Protein AF-A0AAD4XPA8-F1 (afdb_monomer)

Secondary structure (DSSP, 8-state):
---HHH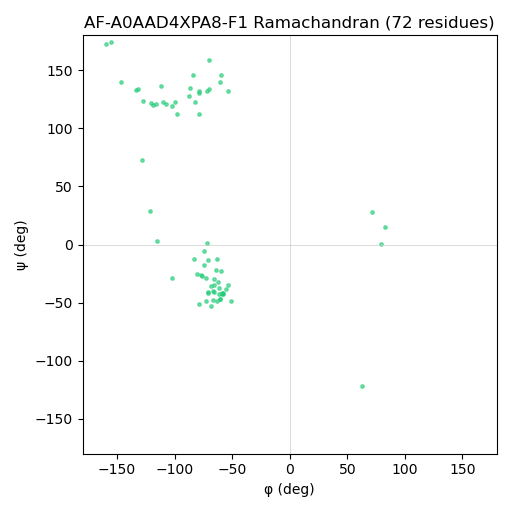HHHHHHHHHTHHHHHT-SEEEEET-TTSHHHHHHHHH-TTSEEEEEE-HHHHTTPPP-TTEEEEE---

Mean predicted aligned error: 4.1 Å

Organism: NCBI:txid357466

pLDDT: mean 89.67, std 9.65, range [47.09, 98.25]

Structure (mmCIF, N/CA/C/O backbone):
data_AF-A0AAD4XPA8-F1
#
_entry.id   AF-A0AAD4XPA8-F1
#
loop_
_atom_site.group_PDB
_atom_site.id
_atom_site.type_symbol
_atom_site.label_atom_id
_atom_site.label_alt_id
_atom_site.label_comp_id
_atom_site.label_asym_id
_atom_site.label_entity_id
_atom_site.label_seq_id
_atom_site.pdbx_PDB_ins_code
_atom_site.Cartn_x
_atom_site.Cartn_y
_atom_site.Cartn_z
_atom_site.occupancy
_atom_site.B_iso_or_equiv
_atom_site.auth_seq_id
_atom_site.auth_comp_id
_atom_site.auth_asym_id
_atom_site.auth_atom_id
_atom_site.pdbx_PDB_model_num
ATOM 1 N N . MET A 1 1 ? 15.999 0.707 13.875 1.00 47.09 1 MET A N 1
ATOM 2 C CA . MET A 1 1 ? 15.924 1.734 12.815 1.00 47.09 1 MET A CA 1
ATOM 3 C C . MET A 1 1 ? 14.596 1.533 12.099 1.00 47.09 1 MET A C 1
ATOM 5 O O . MET A 1 1 ? 14.434 0.494 11.477 1.00 47.09 1 MET A O 1
ATOM 9 N N . GLY A 1 2 ? 13.611 2.410 12.300 1.00 58.38 2 GLY A N 1
ATOM 10 C CA . GLY A 1 2 ? 12.313 2.308 11.618 1.00 58.38 2 GLY A CA 1
ATOM 11 C C . GLY A 1 2 ? 12.380 2.951 10.235 1.00 58.38 2 GLY A C 1
ATOM 12 O O . GLY A 1 2 ? 13.097 3.933 10.059 1.00 58.38 2 GLY A O 1
ATOM 13 N N . CYS A 1 3 ? 11.655 2.403 9.260 1.00 66.62 3 CYS A N 1
ATOM 14 C CA . CYS A 1 3 ? 11.470 3.050 7.963 1.00 66.62 3 CYS A CA 1
ATOM 15 C C . CYS A 1 3 ? 10.775 4.410 8.157 1.00 66.62 3 CYS A C 1
ATOM 17 O O . CYS A 1 3 ? 9.847 4.522 8.959 1.00 66.62 3 CYS A O 1
ATOM 19 N N . THR A 1 4 ? 11.191 5.443 7.420 1.00 71.88 4 THR A N 1
ATOM 20 C CA . THR A 1 4 ? 10.547 6.767 7.453 1.00 71.88 4 THR A CA 1
ATOM 21 C C . THR A 1 4 ? 9.048 6.675 7.153 1.00 71.88 4 THR A C 1
ATOM 23 O O . THR A 1 4 ? 8.256 7.334 7.825 1.00 71.88 4 THR A O 1
ATOM 26 N N . ALA A 1 5 ? 8.646 5.801 6.222 1.00 68.56 5 ALA A N 1
ATOM 27 C CA . ALA A 1 5 ? 7.239 5.552 5.907 1.00 68.56 5 ALA A CA 1
ATOM 28 C C . ALA A 1 5 ? 6.451 5.085 7.143 1.00 68.56 5 ALA A C 1
ATOM 30 O O . ALA A 1 5 ? 5.397 5.640 7.436 1.00 68.56 5 ALA A O 1
ATOM 31 N N . LYS A 1 6 ? 7.025 4.186 7.954 1.00 72.56 6 LYS A N 1
ATOM 32 C CA . LYS A 1 6 ? 6.417 3.693 9.200 1.00 72.56 6 LYS A CA 1
ATOM 33 C C . LYS A 1 6 ? 6.131 4.795 10.201 1.00 72.56 6 LYS A C 1
ATOM 35 O O . LYS A 1 6 ? 5.072 4.821 10.827 1.00 72.56 6 LYS A O 1
ATOM 40 N N . MET A 1 7 ? 7.079 5.715 10.356 1.00 79.38 7 MET A N 1
ATOM 41 C CA . MET A 1 7 ? 6.934 6.853 11.264 1.00 79.38 7 MET A CA 1
ATOM 42 C C . MET A 1 7 ? 5.816 7.790 10.792 1.00 79.38 7 MET A C 1
ATOM 44 O O . MET A 1 7 ? 5.020 8.255 11.608 1.00 79.38 7 MET A O 1
ATOM 48 N N . ILE A 1 8 ? 5.731 8.030 9.480 1.00 79.25 8 ILE A N 1
ATOM 49 C CA . ILE A 1 8 ? 4.690 8.864 8.869 1.00 79.25 8 ILE A CA 1
ATOM 50 C C . ILE A 1 8 ? 3.316 8.200 9.004 1.00 79.25 8 ILE A C 1
ATOM 52 O O . ILE A 1 8 ? 2.387 8.849 9.478 1.00 79.25 8 ILE A O 1
ATOM 56 N N . VAL A 1 9 ? 3.194 6.911 8.672 1.00 81.00 9 VAL A N 1
ATOM 57 C CA . VAL A 1 9 ? 1.942 6.142 8.777 1.00 81.00 9 VAL A CA 1
ATOM 58 C C . VAL A 1 9 ? 1.455 6.107 10.220 1.00 81.00 9 VAL A C 1
ATOM 60 O O . VAL A 1 9 ? 0.302 6.430 10.488 1.00 81.00 9 VAL A O 1
ATOM 63 N N . SER A 1 10 ? 2.342 5.814 11.173 1.00 80.69 10 SER A N 1
ATOM 64 C CA . SER A 1 10 ? 1.986 5.782 12.597 1.00 80.69 10 SER A CA 1
ATOM 65 C C . SER A 1 10 ? 1.450 7.130 13.078 1.00 80.69 10 SER A C 1
ATOM 67 O O . SER A 1 10 ? 0.456 7.179 13.798 1.00 80.69 10 SER A O 1
ATOM 69 N N . LYS A 1 11 ? 2.072 8.239 12.658 1.00 84.75 11 LYS A N 1
ATOM 70 C CA . LYS A 1 11 ? 1.611 9.580 13.029 1.00 84.75 11 LYS A CA 1
ATOM 71 C C . LYS A 1 11 ? 0.297 9.949 12.336 1.00 84.75 11 LYS A C 1
ATOM 73 O O . LYS A 1 11 ? -0.597 10.471 12.991 1.00 84.75 11 LYS A O 1
ATOM 78 N N . MET A 1 12 ? 0.147 9.626 11.051 1.00 83.69 12 MET A N 1
ATOM 79 C CA . MET A 1 12 ? -1.101 9.821 10.305 1.00 83.69 12 MET A CA 1
ATOM 80 C C . MET A 1 12 ? -2.269 9.079 10.963 1.00 83.69 12 MET A C 1
ATOM 82 O O . MET A 1 12 ? -3.353 9.635 11.091 1.00 83.69 12 MET A O 1
ATOM 86 N N . LEU A 1 13 ? -2.044 7.851 11.428 1.00 79.69 13 LEU A N 1
ATOM 87 C CA . LEU A 1 13 ? -3.069 7.031 12.074 1.00 79.69 13 LEU A CA 1
ATOM 88 C C . LEU A 1 13 ? -3.561 7.597 13.405 1.00 79.69 13 LEU A C 1
ATOM 90 O O . LEU A 1 13 ? -4.716 7.387 13.771 1.00 79.69 13 LEU A O 1
ATOM 94 N N . VAL A 1 14 ? -2.701 8.318 14.122 1.00 84.44 14 VAL A N 1
ATOM 95 C CA . VAL A 1 14 ? -3.071 8.997 15.367 1.00 84.44 14 VAL A CA 1
ATOM 96 C C . VAL A 1 14 ? -3.810 10.299 15.071 1.00 84.44 14 VAL A C 1
ATOM 98 O O . VAL A 1 14 ? -4.897 10.516 15.597 1.00 84.44 14 VAL A O 1
ATOM 101 N N . GLU A 1 15 ? -3.245 11.145 14.209 1.00 88.38 15 GLU A N 1
ATOM 102 C CA . GLU A 1 15 ? -3.759 12.497 13.948 1.00 88.38 15 GLU A CA 1
ATOM 103 C C . GLU A 1 15 ? -5.003 12.504 13.041 1.00 88.38 15 GLU A C 1
ATOM 105 O O . GLU A 1 15 ? -5.820 13.418 13.106 1.00 88.38 15 GLU A O 1
ATOM 110 N N . TYR A 1 16 ? -5.171 11.484 12.193 1.00 84.81 16 TYR A N 1
ATOM 111 C CA . TYR A 1 16 ? -6.248 11.388 11.200 1.00 84.81 16 TYR A CA 1
ATOM 112 C C . TYR A 1 16 ? -7.128 10.144 11.389 1.00 84.81 16 TYR A C 1
ATOM 114 O O . TYR A 1 16 ? -7.702 9.604 10.440 1.00 84.81 16 TYR A O 1
ATOM 122 N N . LYS A 1 17 ? -7.238 9.682 12.638 1.00 81.31 17 LYS A N 1
ATOM 123 C CA . LYS A 1 17 ? -7.909 8.433 13.015 1.00 81.31 17 LYS A CA 1
ATOM 124 C C . LYS A 1 17 ? -9.327 8.304 12.450 1.00 81.31 17 LYS A C 1
ATOM 126 O O . LYS A 1 17 ? -9.659 7.282 11.855 1.00 81.31 17 LYS A O 1
ATOM 131 N N . ASP A 1 18 ? -10.150 9.340 12.596 1.00 84.00 18 ASP A N 1
ATOM 132 C CA . ASP A 1 18 ? -11.547 9.307 12.141 1.00 84.00 18 ASP A CA 1
ATOM 133 C C . ASP A 1 18 ? -11.662 9.274 10.614 1.00 84.00 18 ASP A C 1
ATOM 135 O O . ASP A 1 18 ? -12.526 8.587 10.070 1.00 84.00 18 ASP A O 1
ATOM 139 N N . GLY A 1 19 ? -10.754 9.966 9.920 1.00 84.62 19 GLY A N 1
ATOM 140 C CA . GLY A 1 19 ? -10.694 9.947 8.464 1.00 84.62 19 GLY A CA 1
ATOM 141 C C . GLY A 1 19 ? -10.296 8.576 7.924 1.00 84.62 19 GLY A C 1
ATOM 142 O O . GLY A 1 19 ? -10.890 8.111 6.956 1.00 84.62 19 GLY A O 1
ATOM 143 N N . ILE A 1 20 ? -9.351 7.896 8.582 1.00 85.31 20 ILE A N 1
ATOM 144 C CA . ILE A 1 20 ? -8.905 6.552 8.190 1.00 85.31 20 ILE A CA 1
ATOM 145 C C . ILE A 1 20 ? -9.958 5.481 8.480 1.00 85.31 20 ILE A C 1
ATOM 147 O O . ILE A 1 20 ? -10.184 4.630 7.626 1.00 85.31 20 ILE A O 1
ATOM 151 N N . ASN A 1 21 ? -10.653 5.547 9.619 1.00 85.50 21 ASN A N 1
ATOM 152 C CA . ASN A 1 21 ? -11.678 4.558 9.985 1.00 85.50 21 ASN A CA 1
ATOM 153 C C . ASN A 1 21 ? -12.844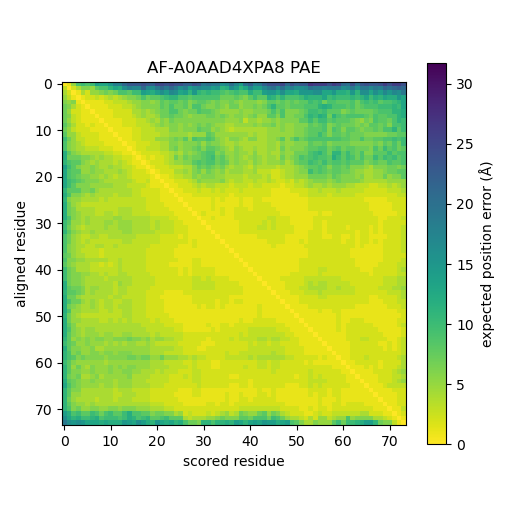 4.472 8.979 1.00 85.50 21 ASN A C 1
ATOM 155 O O . ASN A 1 21 ? -13.553 3.467 8.930 1.00 85.50 21 ASN A O 1
ATOM 159 N N . GLY A 1 22 ? -13.082 5.532 8.199 1.00 88.75 22 GLY A N 1
ATOM 160 C CA . GLY A 1 22 ? -14.102 5.554 7.147 1.00 88.75 22 GLY A CA 1
ATOM 161 C C . GLY A 1 22 ? -13.650 4.952 5.812 1.00 88.75 22 GLY A C 1
ATOM 162 O O . GLY A 1 22 ? -14.483 4.719 4.931 1.00 88.75 22 GLY A O 1
ATOM 163 N N . ILE A 1 23 ? -12.350 4.704 5.633 1.00 91.25 23 ILE A N 1
ATOM 164 C CA . ILE A 1 23 ? -11.784 4.219 4.375 1.00 91.25 23 ILE A CA 1
ATOM 165 C C . ILE A 1 23 ? -12.032 2.717 4.252 1.00 91.25 23 ILE A C 1
ATOM 167 O O . ILE A 1 23 ? -11.771 1.937 5.160 1.00 91.25 23 ILE A O 1
ATOM 171 N N . ARG A 1 24 ? -12.518 2.288 3.085 1.00 93.81 24 ARG A N 1
ATOM 172 C CA . ARG A 1 24 ? -12.693 0.859 2.764 1.00 93.81 24 ARG A CA 1
ATOM 173 C C . ARG A 1 24 ? -11.607 0.314 1.848 1.00 93.81 24 ARG A C 1
ATOM 175 O O . ARG A 1 24 ? -11.314 -0.875 1.878 1.00 93.81 24 ARG A O 1
ATOM 182 N N . SER A 1 25 ? -11.037 1.167 1.005 1.00 95.19 25 SER A N 1
ATOM 183 C CA . SER A 1 25 ? -9.990 0.798 0.058 1.00 95.19 25 SER A CA 1
ATOM 184 C C . SER A 1 25 ? -9.038 1.967 -0.113 1.00 95.19 25 SER A C 1
ATOM 186 O O . SER A 1 25 ? -9.488 3.108 -0.206 1.00 95.19 25 SER A O 1
ATOM 188 N N . LEU A 1 26 ? -7.745 1.671 -0.188 1.00 95.00 26 LEU A N 1
ATOM 189 C CA . LEU A 1 26 ? -6.692 2.656 -0.394 1.00 95.00 26 LEU A CA 1
ATOM 190 C C . LEU A 1 26 ? -5.763 2.178 -1.510 1.00 95.00 26 LEU A C 1
ATOM 192 O O . LEU A 1 26 ? -5.371 1.011 -1.527 1.00 95.00 26 LEU A O 1
ATOM 196 N N . VAL A 1 27 ? -5.442 3.079 -2.437 1.00 96.81 27 VAL A N 1
ATOM 197 C CA . VAL A 1 27 ? -4.494 2.839 -3.528 1.00 96.81 27 VAL A CA 1
ATOM 198 C C . VAL A 1 27 ? -3.246 3.673 -3.266 1.00 96.81 27 VAL A C 1
ATOM 200 O O . VAL A 1 27 ? -3.343 4.891 -3.137 1.00 96.81 27 VAL A O 1
ATOM 203 N N . ASP A 1 28 ? -2.099 3.010 -3.183 1.00 95.12 28 ASP A N 1
ATOM 204 C CA . ASP A 1 28 ? -0.773 3.614 -3.092 1.00 95.12 28 ASP A CA 1
ATOM 205 C C . ASP A 1 28 ? -0.151 3.632 -4.491 1.00 95.12 28 ASP A C 1
ATOM 207 O O . ASP A 1 28 ? 0.069 2.585 -5.098 1.00 95.12 28 ASP A O 1
ATOM 211 N N . VAL A 1 29 ? 0.020 4.828 -5.040 1.00 96.75 29 VAL A N 1
ATOM 212 C CA . VAL A 1 29 ? 0.383 5.074 -6.436 1.00 96.75 29 VAL A CA 1
ATOM 213 C C . VAL A 1 29 ? 1.866 5.431 -6.487 1.00 96.75 29 VAL A C 1
ATOM 215 O O . VAL A 1 29 ? 2.275 6.420 -5.884 1.00 96.75 29 VAL A O 1
ATOM 218 N N . GLY A 1 30 ? 2.671 4.639 -7.196 1.00 95.25 30 GLY A N 1
ATOM 219 C CA . GLY A 1 30 ? 4.131 4.722 -7.094 1.00 95.25 30 GLY A CA 1
ATOM 220 C C . GLY A 1 30 ? 4.654 4.182 -5.756 1.00 95.25 30 GLY A C 1
ATOM 221 O O . GLY A 1 30 ? 5.679 4.648 -5.254 1.00 95.25 30 GLY A O 1
ATOM 222 N N . GLY A 1 31 ? 3.923 3.242 -5.143 1.00 94.38 31 GLY A N 1
ATOM 223 C CA . GLY A 1 31 ? 4.216 2.694 -3.814 1.00 94.38 31 GLY A CA 1
ATOM 224 C C . GLY A 1 31 ? 5.436 1.764 -3.765 1.00 94.38 31 GLY A C 1
ATOM 225 O O . GLY A 1 31 ? 5.779 1.216 -2.709 1.00 94.38 31 GLY A O 1
ATOM 226 N N . GLY A 1 32 ? 6.119 1.561 -4.894 1.00 95.44 32 GLY A N 1
ATOM 227 C CA . GLY A 1 32 ? 7.319 0.753 -4.997 1.00 95.44 32 GLY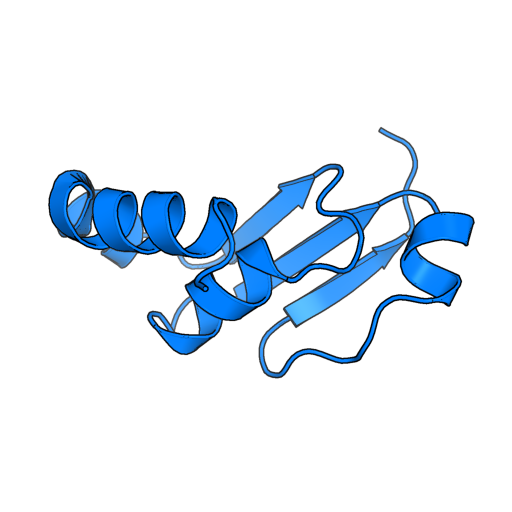 A CA 1
ATOM 228 C C . GLY A 1 32 ? 7.040 -0.705 -4.652 1.00 95.44 32 GLY A C 1
ATOM 229 O O . GLY A 1 32 ? 6.188 -1.371 -5.240 1.00 95.44 32 GLY A O 1
ATOM 230 N N . THR A 1 33 ? 7.751 -1.211 -3.646 1.00 95.19 33 THR A N 1
ATOM 231 C CA . THR A 1 33 ? 7.565 -2.578 -3.143 1.00 95.19 33 THR A CA 1
ATOM 232 C C . THR A 1 33 ? 6.288 -2.760 -2.316 1.00 95.19 33 THR A C 1
ATOM 234 O O . THR A 1 33 ? 5.973 -3.888 -1.947 1.00 95.19 33 THR A O 1
ATOM 237 N N . GLY A 1 34 ? 5.540 -1.687 -2.030 1.00 95.06 34 GLY A N 1
ATOM 238 C CA . GLY A 1 34 ? 4.278 -1.741 -1.287 1.00 95.06 34 GLY A CA 1
ATOM 239 C C . GLY A 1 34 ? 4.436 -1.773 0.235 1.00 95.06 34 GLY A C 1
ATOM 240 O O . GLY A 1 34 ? 3.478 -2.079 0.943 1.00 95.06 34 GLY A O 1
ATOM 241 N N . ALA A 1 35 ? 5.619 -1.441 0.761 1.00 93.12 35 ALA A N 1
ATOM 242 C CA . ALA A 1 35 ? 5.887 -1.478 2.199 1.00 93.12 35 ALA A CA 1
ATOM 243 C C . ALA A 1 35 ? 4.991 -0.515 3.003 1.00 93.12 35 ALA A C 1
ATOM 245 O O . ALA A 1 35 ? 4.556 -0.856 4.099 1.00 93.12 35 ALA A O 1
ATOM 246 N N . MET A 1 36 ? 4.693 0.672 2.463 1.00 92.19 36 MET A N 1
ATOM 247 C CA . MET A 1 36 ? 3.852 1.659 3.148 1.00 92.19 36 MET A CA 1
ATOM 248 C C . MET A 1 36 ? 2.402 1.178 3.258 1.00 92.19 36 MET A C 1
ATOM 250 O O . MET A 1 36 ? 1.851 1.139 4.358 1.00 92.19 36 MET A O 1
ATOM 254 N N . ILE A 1 37 ? 1.788 0.780 2.139 1.00 94.75 37 ILE A N 1
ATOM 255 C CA . ILE A 1 37 ? 0.409 0.280 2.148 1.00 94.75 37 ILE A CA 1
ATOM 256 C C . ILE A 1 37 ? 0.264 -0.997 2.988 1.00 94.75 37 ILE A C 1
ATOM 258 O O . ILE A 1 37 ? -0.763 -1.163 3.643 1.00 94.75 37 ILE A O 1
ATOM 262 N N . ALA A 1 38 ? 1.298 -1.845 3.047 1.00 94.06 38 ALA A N 1
ATOM 263 C CA . ALA A 1 38 ? 1.332 -3.023 3.913 1.00 94.06 38 ALA A CA 1
ATOM 264 C C . ALA A 1 38 ? 1.209 -2.660 5.400 1.00 94.06 38 ALA A C 1
ATOM 266 O O . ALA A 1 38 ? 0.386 -3.235 6.109 1.00 94.06 38 ALA A O 1
ATOM 267 N N . GLU A 1 39 ? 1.962 -1.663 5.868 1.00 91.06 39 GLU A N 1
ATOM 268 C CA . GLU A 1 39 ? 1.865 -1.203 7.259 1.00 91.06 39 GLU A CA 1
ATOM 269 C C . GLU A 1 39 ? 0.503 -0.563 7.563 1.00 91.06 39 GLU A C 1
ATOM 271 O O . GLU A 1 39 ? -0.036 -0.734 8.658 1.00 91.06 39 GLU A O 1
ATOM 276 N N . ILE A 1 40 ? -0.091 0.141 6.592 1.00 90.88 40 ILE A N 1
ATOM 277 C CA . ILE A 1 40 ? -1.430 0.720 6.755 1.00 90.88 40 ILE A CA 1
ATOM 278 C C . ILE A 1 40 ? -2.472 -0.384 6.959 1.00 90.88 40 ILE A C 1
ATOM 280 O O . ILE A 1 40 ? -3.266 -0.286 7.898 1.00 90.88 40 ILE A O 1
ATOM 284 N N . VAL A 1 41 ? -2.477 -1.424 6.118 1.00 93.19 41 VAL A N 1
ATOM 285 C CA . VAL A 1 41 ? -3.467 -2.512 6.221 1.00 93.19 41 VAL A CA 1
ATOM 286 C C . VAL A 1 41 ? -3.218 -3.431 7.415 1.00 93.19 41 VAL A C 1
ATOM 288 O O . VAL A 1 41 ? -4.176 -3.958 7.971 1.00 93.19 41 VAL A O 1
ATOM 291 N N . GLU A 1 42 ? -1.968 -3.581 7.863 1.00 90.94 42 GLU A N 1
ATOM 292 C CA . GLU A 1 42 ? -1.641 -4.325 9.085 1.00 90.94 42 GLU A CA 1
ATOM 293 C C . GLU A 1 42 ? -2.290 -3.673 10.316 1.00 90.94 42 G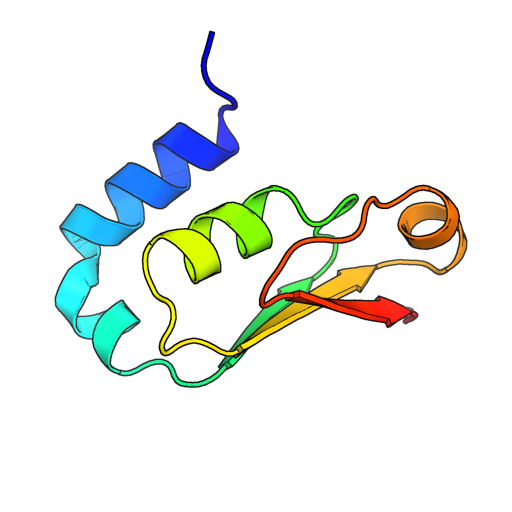LU A C 1
ATOM 295 O O . GLU A 1 42 ? -2.878 -4.358 11.153 1.00 90.94 42 GLU A O 1
ATOM 300 N N . ILE A 1 43 ? -2.246 -2.339 10.401 1.00 87.88 43 ILE A N 1
ATOM 301 C CA . ILE A 1 43 ? -2.852 -1.589 11.510 1.00 87.88 43 ILE A CA 1
ATOM 302 C C . ILE A 1 43 ? -4.368 -1.412 11.313 1.00 87.88 43 ILE A C 1
ATOM 304 O O . ILE A 1 43 ? -5.114 -1.292 12.286 1.00 87.88 43 ILE A O 1
ATOM 308 N N . ASN A 1 44 ? -4.847 -1.437 10.065 1.00 89.25 44 ASN A N 1
ATOM 309 C CA . ASN A 1 44 ? -6.248 -1.214 9.703 1.00 89.25 44 ASN A CA 1
ATOM 310 C C . ASN A 1 44 ? -6.771 -2.342 8.805 1.00 89.25 44 ASN A C 1
ATOM 312 O O . ASN A 1 44 ? -7.032 -2.108 7.623 1.00 89.25 44 ASN A O 1
ATOM 316 N N . PRO A 1 45 ? -7.013 -3.550 9.347 1.00 91.75 45 PRO A N 1
ATOM 317 C CA . PRO A 1 45 ? -7.381 -4.712 8.531 1.00 91.75 45 PRO A CA 1
ATOM 318 C C . PRO A 1 45 ? -8.712 -4.572 7.777 1.00 91.75 45 PRO A C 1
ATOM 320 O O . PRO A 1 45 ? -9.029 -5.384 6.914 1.00 91.75 45 PRO A O 1
ATOM 323 N N . HIS A 1 46 ? -9.517 -3.559 8.116 1.00 92.88 46 HIS A N 1
ATOM 324 C CA . HIS A 1 46 ? -10.753 -3.224 7.410 1.00 92.88 46 HIS A CA 1
ATOM 325 C C . HIS A 1 46 ? -10.507 -2.551 6.049 1.00 92.88 46 HIS A C 1
ATOM 327 O O . HIS A 1 46 ? -11.416 -2.513 5.219 1.00 92.88 46 HIS A O 1
ATOM 333 N N . ILE A 1 47 ? -9.301 -2.024 5.813 1.00 94.50 47 ILE A N 1
ATOM 334 C CA . 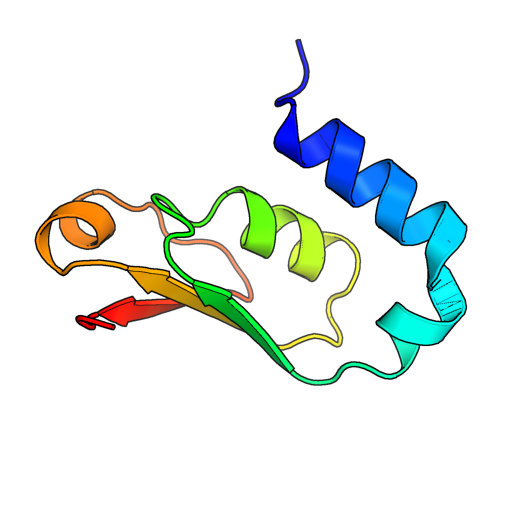ILE A 1 47 ? -8.914 -1.372 4.565 1.00 94.50 47 ILE A CA 1
ATOM 335 C C . ILE A 1 47 ? -8.382 -2.418 3.592 1.00 94.50 47 ILE A C 1
ATOM 337 O O . ILE A 1 47 ? -7.444 -3.155 3.885 1.00 94.50 47 ILE A O 1
ATOM 341 N N . LYS A 1 48 ? -8.928 -2.422 2.377 1.00 96.44 48 LYS A N 1
ATOM 342 C CA . LYS A 1 48 ? -8.338 -3.134 1.245 1.00 96.44 48 LYS A CA 1
ATOM 343 C C . LYS A 1 48 ? -7.181 -2.317 0.659 1.00 96.44 48 LYS A C 1
ATOM 345 O O . LYS A 1 48 ? -7.413 -1.254 0.080 1.00 96.44 48 LYS A O 1
ATOM 350 N N . GLY A 1 49 ? -5.954 -2.815 0.791 1.00 97.12 49 GLY A N 1
ATOM 351 C CA . GLY A 1 49 ? -4.759 -2.164 0.251 1.00 97.12 49 GLY A CA 1
ATOM 352 C C . GLY A 1 49 ? -4.495 -2.546 -1.200 1.00 97.12 49 GLY A C 1
ATOM 353 O O . GLY A 1 49 ? -4.554 -3.721 -1.567 1.00 97.12 49 GLY A O 1
ATOM 354 N N . ILE A 1 50 ? -4.180 -1.558 -2.031 1.00 98.19 50 ILE A N 1
ATOM 355 C CA . ILE A 1 50 ? -3.744 -1.749 -3.413 1.00 98.19 50 ILE A CA 1
ATOM 356 C C . ILE A 1 50 ? -2.430 -0.994 -3.595 1.00 98.19 50 ILE A C 1
ATOM 358 O O . ILE A 1 50 ? -2.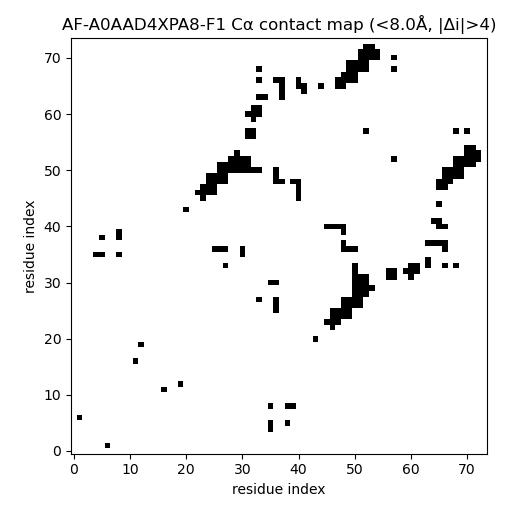385 0.206 -3.356 1.00 98.19 50 ILE A O 1
ATOM 362 N N . ASN A 1 51 ? -1.379 -1.688 -4.021 1.00 97.94 51 ASN A N 1
ATOM 363 C CA . ASN A 1 51 ? -0.130 -1.063 -4.448 1.00 97.94 51 ASN A CA 1
ATOM 364 C C . ASN A 1 51 ? -0.118 -1.003 -5.975 1.00 97.94 51 ASN A C 1
ATOM 366 O O . ASN A 1 51 ? -0.249 -2.046 -6.620 1.00 97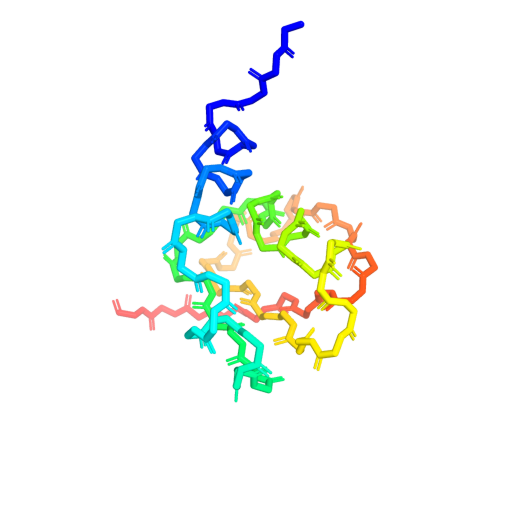.94 51 ASN A O 1
ATOM 370 N N . LEU A 1 52 ? 0.019 0.187 -6.547 1.00 97.94 52 LEU A N 1
ATOM 371 C CA . LEU A 1 52 ? 0.064 0.408 -7.984 1.00 97.94 52 LEU A CA 1
ATOM 372 C C . LEU A 1 52 ? 1.422 0.979 -8.377 1.00 97.94 52 LEU A C 1
ATOM 374 O O . LEU A 1 52 ? 1.798 2.058 -7.929 1.00 97.94 52 LEU A O 1
ATOM 378 N N . ASP A 1 53 ? 2.135 0.269 -9.246 1.00 97.88 53 ASP A N 1
ATOM 379 C CA . ASP A 1 53 ? 3.432 0.707 -9.762 1.00 97.88 53 ASP A CA 1
ATOM 380 C C . ASP A 1 53 ? 3.729 0.058 -11.125 1.00 97.88 53 ASP A C 1
ATOM 382 O O . ASP A 1 53 ? 2.997 -0.821 -11.609 1.00 97.88 53 ASP A O 1
ATOM 386 N N . LEU A 1 54 ? 4.828 0.485 -11.743 1.00 97.44 54 LEU A N 1
ATOM 387 C CA . LEU A 1 54 ? 5.296 -0.008 -13.024 1.00 97.44 54 LEU A CA 1
ATOM 388 C C . LEU A 1 54 ? 5.570 -1.520 -12.958 1.00 97.44 54 LEU A C 1
ATOM 390 O O . LEU A 1 54 ? 6.081 -2.035 -11.956 1.00 97.44 54 LEU A O 1
ATOM 394 N N . PRO A 1 55 ? 5.324 -2.267 -14.054 1.00 96.56 55 PRO A N 1
ATOM 395 C CA . PRO A 1 55 ? 5.504 -3.718 -14.076 1.00 96.56 55 PRO A CA 1
ATOM 396 C C . PRO A 1 55 ? 6.886 -4.201 -13.622 1.00 96.56 55 PRO A C 1
ATOM 398 O O . PRO A 1 55 ? 6.987 -5.267 -13.016 1.00 96.56 55 PRO A O 1
ATOM 401 N N . HIS A 1 56 ? 7.944 -3.442 -13.929 1.00 95.75 56 HIS A N 1
ATOM 402 C CA . HIS A 1 56 ? 9.317 -3.804 -13.577 1.00 95.75 56 HIS A CA 1
ATOM 403 C C . HIS A 1 56 ? 9.633 -3.566 -12.094 1.00 95.75 56 HIS A C 1
ATOM 405 O O . HIS A 1 56 ? 10.467 -4.275 -11.540 1.00 95.75 56 HIS A O 1
ATOM 411 N N . VAL A 1 57 ? 8.947 -2.619 -11.449 1.00 95.88 57 VAL A N 1
ATOM 412 C CA . VAL A 1 57 ? 9.056 -2.368 -10.008 1.00 95.88 57 VAL A CA 1
ATOM 413 C C . VAL A 1 57 ? 8.359 -3.490 -9.242 1.00 95.88 57 VAL A C 1
ATOM 415 O O . VAL A 1 57 ? 8.953 -4.121 -8.373 1.00 95.88 57 VAL A O 1
ATOM 418 N N . LEU A 1 58 ? 7.128 -3.832 -9.637 1.00 95.50 58 LEU A N 1
ATOM 419 C CA . LEU A 1 58 ? 6.355 -4.894 -8.982 1.00 95.50 58 LEU A CA 1
ATOM 420 C C . LEU A 1 58 ? 6.889 -6.307 -9.246 1.00 95.50 58 LEU A C 1
ATOM 422 O O . LEU A 1 58 ? 6.489 -7.247 -8.566 1.00 95.50 58 LEU A O 1
ATOM 426 N N . ALA A 1 59 ? 7.794 -6.489 -10.212 1.00 94.88 59 ALA A N 1
ATOM 427 C CA . ALA A 1 59 ? 8.432 -7.780 -10.465 1.00 94.88 59 ALA A CA 1
ATOM 428 C C . ALA A 1 59 ? 9.303 -8.264 -9.291 1.00 94.88 59 ALA A C 1
ATOM 430 O O . ALA A 1 59 ? 9.553 -9.462 -9.182 1.00 94.88 59 ALA A O 1
ATOM 431 N N . THR A 1 60 ? 9.756 -7.351 -8.427 1.00 94.38 60 THR A N 1
ATOM 432 C CA . THR A 1 60 ? 10.593 -7.650 -7.255 1.00 94.38 60 THR A CA 1
ATOM 433 C C . THR A 1 60 ? 9.896 -7.341 -5.928 1.00 94.38 60 THR A C 1
ATOM 435 O O . THR A 1 60 ? 10.503 -7.496 -4.867 1.00 94.38 60 THR A O 1
ATOM 438 N N . ALA A 1 61 ? 8.628 -6.917 -5.964 1.00 95.31 61 ALA A N 1
ATOM 439 C CA . ALA A 1 61 ? 7.862 -6.616 -4.764 1.00 95.31 61 ALA A CA 1
ATOM 440 C C . ALA A 1 61 ? 7.505 -7.915 -4.012 1.00 95.31 61 ALA A C 1
ATOM 442 O O . ALA A 1 61 ? 7.022 -8.867 -4.632 1.00 95.31 61 ALA A O 1
ATOM 443 N N . PRO A 1 62 ? 7.722 -7.981 -2.687 1.00 95.69 62 PRO A N 1
ATOM 444 C CA . PRO A 1 62 ? 7.291 -9.119 -1.890 1.00 95.69 62 PRO A CA 1
ATOM 445 C C . PRO A 1 62 ? 5.763 -9.149 -1.768 1.00 95.69 62 PRO A C 1
ATOM 447 O O . PRO A 1 62 ? 5.078 -8.130 -1.901 1.00 95.69 62 PRO A O 1
ATOM 450 N N . GLU A 1 63 ? 5.215 -10.322 -1.467 1.00 96.06 63 GLU A N 1
ATOM 451 C CA . GLU A 1 63 ? 3.811 -10.419 -1.082 1.00 96.06 63 GLU A CA 1
ATOM 452 C C . GLU A 1 63 ? 3.600 -9.806 0.306 1.00 96.06 63 GLU A C 1
ATOM 454 O O . GLU A 1 63 ? 4.343 -10.076 1.253 1.00 96.06 63 GLU A O 1
ATOM 459 N N . HIS A 1 64 ? 2.556 -8.991 0.425 1.00 95.00 64 HIS A N 1
ATOM 460 C CA . HIS A 1 64 ? 2.139 -8.381 1.678 1.00 95.00 64 HIS A CA 1
ATOM 461 C C . HIS A 1 64 ? 0.701 -8.819 1.990 1.00 95.00 64 HIS A C 1
ATOM 463 O O . HIS A 1 64 ? -0.193 -8.582 1.171 1.00 95.00 64 HIS A O 1
ATOM 469 N N . PRO A 1 65 ? 0.440 -9.456 3.148 1.00 94.81 65 PRO A N 1
ATOM 470 C CA . PRO A 1 65 ? -0.918 -9.806 3.549 1.00 94.81 65 PRO A CA 1
ATOM 471 C C . PRO A 1 65 ? -1.843 -8.582 3.529 1.00 94.81 65 PRO A C 1
ATOM 473 O O . PRO A 1 65 ? -1.494 -7.526 4.045 1.00 94.81 65 PRO A O 1
ATOM 476 N N . GLY A 1 66 ? -3.023 -8.717 2.919 1.00 94.12 66 GLY A N 1
ATOM 477 C CA . GLY A 1 66 ? -3.993 -7.619 2.805 1.0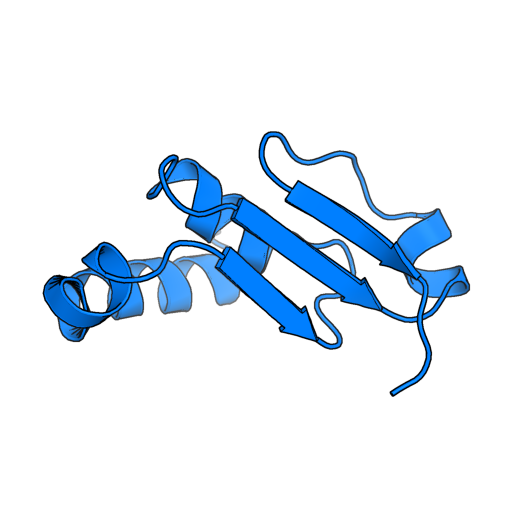0 94.12 66 GLY A CA 1
ATOM 478 C C . GLY A 1 66 ? -3.705 -6.591 1.699 1.00 94.12 66 GLY A C 1
ATOM 479 O O . GLY A 1 66 ? -4.499 -5.664 1.527 1.00 94.12 66 GLY A O 1
ATOM 480 N N . VAL A 1 67 ? -2.629 -6.764 0.918 1.00 97.69 67 VAL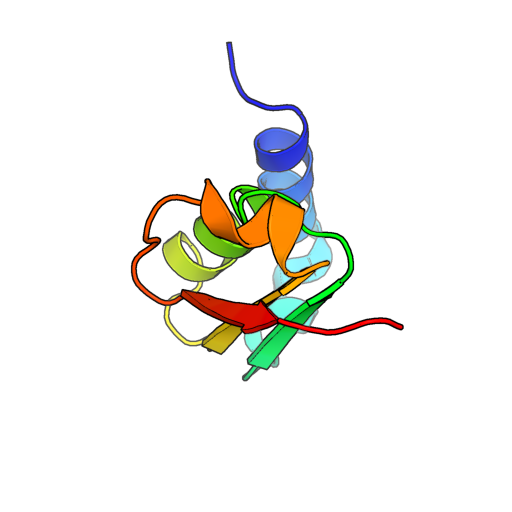 A N 1
ATOM 481 C CA . VAL A 1 67 ? -2.264 -5.885 -0.205 1.00 97.69 67 VAL A CA 1
ATOM 482 C C . VAL A 1 67 ? -2.412 -6.613 -1.539 1.00 97.69 67 VAL A C 1
ATOM 484 O O . VAL A 1 67 ? -1.993 -7.755 -1.698 1.00 97.69 67 VAL A O 1
ATOM 487 N N . THR A 1 68 ? -2.988 -5.932 -2.529 1.00 98.25 68 THR A N 1
ATOM 488 C CA . THR A 1 68 ? -3.011 -6.378 -3.929 1.00 98.25 68 THR A CA 1
ATOM 489 C C . THR A 1 68 ? -2.059 -5.529 -4.766 1.00 98.25 68 THR A C 1
ATOM 491 O O . THR A 1 68 ? -2.247 -4.319 -4.863 1.00 98.25 68 THR A O 1
ATOM 494 N N . HIS A 1 69 ? -1.070 -6.152 -5.405 1.00 97.81 69 HIS A N 1
ATOM 495 C CA . HIS A 1 69 ? -0.177 -5.476 -6.353 1.00 97.81 69 HIS A CA 1
ATOM 496 C C . HIS A 1 69 ? -0.833 -5.385 -7.737 1.00 97.81 69 HIS A C 1
ATOM 498 O O . HIS A 1 69 ? -1.198 -6.404 -8.324 1.00 97.81 69 HIS A O 1
ATOM 504 N N . VAL A 1 70 ? -0.977 -4.171 -8.269 1.00 97.88 70 VAL A N 1
ATOM 505 C CA . VAL A 1 70 ? -1.582 -3.878 -9.574 1.00 97.88 70 VAL A CA 1
ATOM 506 C C . VAL A 1 70 ? -0.550 -3.200 -10.463 1.00 97.88 70 VAL A C 1
ATOM 508 O O . VAL A 1 70 ? -0.043 -2.128 -10.156 1.00 97.88 70 VAL A O 1
ATOM 511 N N . ARG A 1 71 ? -0.249 -3.828 -11.597 1.00 96.12 71 ARG A N 1
ATOM 512 C CA . ARG A 1 71 ? 0.679 -3.276 -12.587 1.00 96.12 71 ARG A CA 1
ATOM 513 C C . ARG A 1 71 ? -0.031 -2.211 -13.411 1.00 96.12 71 ARG A C 1
ATOM 515 O O . ARG A 1 71 ? -1.104 -2.487 -13.947 1.00 96.12 71 ARG A O 1
ATOM 522 N N . GLY A 1 72 ? 0.579 -1.042 -13.546 1.00 94.12 72 GLY A N 1
ATOM 523 C CA . GLY A 1 72 ? 0.019 0.060 -14.322 1.00 94.12 72 GLY A CA 1
ATOM 524 C C . GLY A 1 72 ? 1.068 1.081 -14.739 1.00 94.12 72 GLY A C 1
ATOM 525 O O . GLY A 1 72 ? 2.222 0.992 -14.333 1.00 94.12 72 GLY A O 1
ATOM 526 N N . ASP A 1 73 ? 0.636 2.021 -15.568 1.00 91.56 73 ASP A N 1
ATOM 527 C CA . ASP A 1 73 ? 1.338 3.252 -15.929 1.00 91.56 73 ASP A CA 1
ATOM 528 C C . ASP A 1 73 ? 0.296 4.375 -15.823 1.00 91.56 73 ASP A C 1
ATOM 530 O O . ASP A 1 73 ? -0.857 4.172 -16.221 1.00 91.56 73 ASP A O 1
ATOM 534 N N . ILE A 1 74 ? 0.658 5.478 -15.176 1.00 78.88 74 ILE A N 1
ATOM 535 C CA . ILE A 1 74 ? -0.252 6.464 -14.559 1.00 78.88 74 ILE A CA 1
ATOM 536 C C . ILE A 1 74 ? 0.072 7.881 -15.000 1.00 78.88 74 ILE A C 1
ATOM 538 O O . ILE A 1 74 ? 1.270 8.233 -15.043 1.00 78.88 74 ILE A O 1
#

Foldseek 3Di:
DDDPLLVVLVVCCVVVVVVLLPAQEDEAAQCQLCPNQLSNCVVVVNYQAEYEDAPVSPVPRDDRPSYHYDHDDD

Radius of gyration: 12.17 Å; Cα contacts (8 Å, |Δi|>4): 114; chains: 1; bounding box: 30×23×31 Å

Nearest PDB structures (foldseek):
  6neg-assembly1_B  TM=8.426E-01  e=8.737E-08  Thalictrum flavum subsp. glaucum
  6i6k-assembly1_B  TM=8.550E-01  e=1.991E-07  Papaver somniferum
  6i6l-assembly1_B  TM=8.561E-01  e=3.447E-07  Papaver somniferum
  6i6n-assembly1_B  TM=8.559E-01  e=5.204E-07  Papaver somniferum
  6i5z-assembly2_C  TM=8.704E-01  e=7.856E-07  Papaver somniferum

InterPro domains:
  IPR001077 O-methyltransferase, C-terminal domain [PF00891] (6-74)
  IPR016461 O-methyltransferase-like [PS51683] (1-74)
  IPR016461 O-methyltransferase-like [PTHR11746] (1-73)
  IPR029063 S-adenosyl-L-methionine-dependent methyltransferase superfamily [G3DSA:3.40.50.150] (1-74)
  IPR029063 S-adenosyl-L-methionine-dependent methyltransferase superfamily [SSF53335] (11-74)

Solvent-accessible surface area (backbone atoms only — not comparable to full-atom values): 4275 Å² total; per-residue (Å²): 136,79,56,71,58,56,57,51,52,58,50,47,53,66,79,39,39,74,69,53,72,72,46,56,64,47,78,34,78,71,39,55,56,27,64,57,50,30,55,51,18,68,79,35,75,75,28,46,23,31,28,31,25,44,61,79,51,50,70,74,34,66,91,43,78,65,46,45,84,44,72,48,88,134

Sequence (74 aa):
MGCTAKMIVSKMLVEYKDGINGIRSLVDVGGGTGAMIAEIVEINPHIKGINLDLPHVLATAPEHPGVTHVRGDI